Protein AF-A0A934KZ33-F1 (afdb_monomer)

Nearest PDB structures (foldseek):
  5mtj-assembly1_B  TM=3.838E-01  e=7.640E-01  Homo sapiens
  8inf-assembly1_W  TM=1.783E-01  e=6.802E+00  Homo sapiens

Mean predicted aligned error: 4.23 Å

Foldseek 3Di:
DFDLQQKKKKFKAQDQADAPPDGPFDACVVLFQGPATDRHYGPDIDMWGDHPNDTDDDDDDDPDPVLAQRKMKIKMWGQAVPRTVSRTHIDDIDIDTDHDD

Radius of gyration: 14.67 Å; Cα contacts (8 Å, |Δi|>4): 227; chains: 1; bounding box: 30×32×43 Å

pLDDT: mean 92.02, std 8.74, range [50.03, 97.75]

Sequence (101 aa):
MPLPRDAAILVAGLSDRVYHSLTLPVDLALLGAPGCTLECSIESAHAFGGSGGLGFTHVDIPLQPELRGLEVFVQVLAVDPAANPGGLTSSNALRLRIGSR

Solvent-accessible surface area (backbone atoms only — not comparable to full-atom values): 5717 Å² total; per-residue (Å²): 130,68,51,72,68,23,29,31,32,43,33,30,14,77,30,61,50,49,44,92,93,42,63,40,64,36,73,32,43,90,64,37,17,66,95,25,49,45,45,46,21,78,78,43,75,47,77,42,58,22,58,92,84,46,67,72,84,83,83,88,76,76,97,47,80,84,48,57,60,41,57,38,27,36,33,43,40,35,32,28,70,85,79,30,89,42,23,41,44,47,50,74,62,45,85,44,62,37,73,76,132

Structure (mmCIF, N/CA/C/O backbone):
data_AF-A0A934KZ33-F1
#
_entry.id   AF-A0A934KZ33-F1
#
loop_
_atom_site.group_PDB
_atom_site.id
_atom_site.type_symbol
_atom_site.label_atom_id
_atom_site.label_alt_id
_atom_site.label_comp_id
_atom_site.label_asym_id
_atom_site.label_entity_id
_atom_site.label_seq_id
_atom_site.pdbx_PDB_ins_code
_atom_site.Cartn_x
_atom_site.Cartn_y
_atom_site.Cartn_z
_atom_site.occupancy
_atom_site.B_iso_or_equiv
_atom_site.auth_seq_id
_atom_site.auth_comp_id
_atom_site.auth_asym_id
_atom_site.auth_atom_id
_atom_site.pdbx_PDB_model_num
ATOM 1 N N . MET A 1 1 ? 10.183 19.500 -10.280 1.00 50.03 1 MET A N 1
ATOM 2 C CA . MET A 1 1 ? 8.937 18.753 -10.548 1.00 50.03 1 MET A CA 1
ATOM 3 C C . MET A 1 1 ? 9.216 17.302 -10.187 1.00 50.03 1 MET A C 1
ATOM 5 O O . MET A 1 1 ? 10.224 16.808 -10.683 1.00 50.03 1 MET A O 1
ATOM 9 N N . PRO A 1 2 ? 8.442 16.668 -9.290 1.00 55.62 2 PRO A N 1
ATOM 10 C CA . PRO A 1 2 ? 8.612 15.244 -8.994 1.00 55.62 2 PRO A CA 1
ATOM 11 C C . PRO A 1 2 ? 8.417 14.446 -10.287 1.00 55.62 2 PRO A C 1
ATOM 13 O O . PRO A 1 2 ? 7.521 14.757 -11.077 1.00 55.62 2 PRO A O 1
ATOM 16 N N . LEU A 1 3 ? 9.304 13.491 -10.561 1.00 62.22 3 LEU A N 1
ATOM 17 C CA . LEU A 1 3 ? 9.172 12.640 -11.742 1.00 62.22 3 LEU A CA 1
ATOM 18 C C . LEU A 1 3 ? 8.089 11.586 -11.473 1.00 62.22 3 LEU A C 1
ATOM 20 O O . LEU A 1 3 ? 7.816 11.297 -10.311 1.00 62.22 3 LEU A O 1
ATOM 24 N N . PRO A 1 4 ? 7.494 10.960 -12.505 1.00 66.00 4 PRO A N 1
ATOM 25 C CA . PRO A 1 4 ? 6.499 9.905 -12.301 1.00 66.00 4 PRO A CA 1
ATOM 26 C C . PRO A 1 4 ? 6.979 8.788 -11.363 1.00 66.00 4 PRO A C 1
ATOM 28 O O . PRO A 1 4 ? 6.189 8.280 -10.583 1.00 66.00 4 PRO A O 1
ATOM 31 N N . ARG A 1 5 ? 8.284 8.477 -11.372 1.00 70.69 5 ARG A N 1
ATOM 32 C CA . ARG A 1 5 ? 8.923 7.498 -10.471 1.00 70.69 5 ARG A CA 1
ATOM 33 C C . ARG A 1 5 ? 8.985 7.904 -8.995 1.00 70.69 5 ARG A C 1
ATOM 35 O O . ARG A 1 5 ? 9.336 7.096 -8.149 1.00 70.69 5 ARG A O 1
ATOM 42 N N . ASP A 1 6 ? 8.735 9.174 -8.700 1.00 87.62 6 ASP A N 1
ATOM 43 C CA . ASP A 1 6 ? 8.699 9.698 -7.339 1.00 87.62 6 ASP A CA 1
ATOM 44 C C . ASP A 1 6 ? 7.247 9.818 -6.835 1.00 87.62 6 ASP A C 1
ATOM 46 O O . ASP A 1 6 ? 7.010 10.435 -5.803 1.00 87.62 6 ASP A O 1
ATOM 50 N N . ALA A 1 7 ? 6.260 9.277 -7.557 1.00 93.31 7 ALA A N 1
ATOM 51 C CA . ALA A 1 7 ? 4.876 9.220 -7.104 1.00 93.31 7 ALA A CA 1
ATOM 52 C C . ALA A 1 7 ? 4.575 7.874 -6.440 1.00 93.31 7 ALA A C 1
ATOM 54 O O . ALA A 1 7 ? 5.045 6.823 -6.874 1.00 93.31 7 ALA A O 1
ATOM 55 N N . ALA A 1 8 ? 3.753 7.901 -5.400 1.00 95.62 8 ALA A N 1
ATOM 56 C CA . ALA A 1 8 ? 3.289 6.707 -4.719 1.00 95.62 8 ALA A CA 1
ATOM 57 C C . ALA A 1 8 ? 1.874 6.910 -4.176 1.00 95.62 8 ALA A C 1
ATOM 59 O O . ALA A 1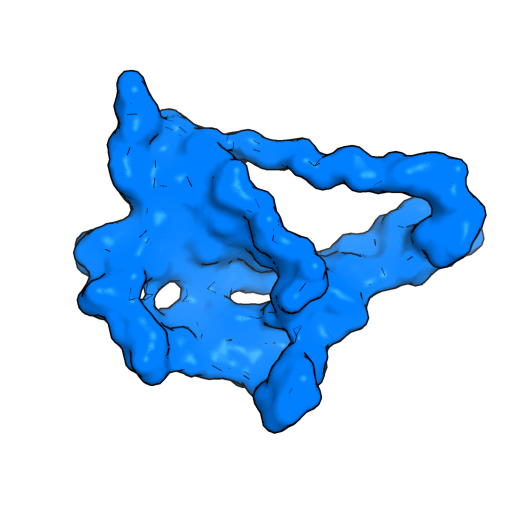 8 ? 1.390 8.033 -4.042 1.00 95.62 8 ALA A O 1
ATOM 60 N N . ILE A 1 9 ? 1.204 5.809 -3.867 1.00 95.69 9 ILE A N 1
ATOM 61 C CA . ILE A 1 9 ? -0.125 5.782 -3.272 1.00 95.69 9 ILE A CA 1
ATOM 62 C C . ILE A 1 9 ? -0.006 5.052 -1.943 1.00 95.69 9 ILE A C 1
ATOM 64 O O . ILE A 1 9 ? 0.369 3.883 -1.908 1.00 95.69 9 ILE A O 1
ATOM 68 N N . LEU A 1 10 ? -0.328 5.735 -0.850 1.00 97.12 10 LEU A N 1
ATOM 69 C CA . LEU A 1 10 ? -0.564 5.088 0.431 1.00 97.12 10 LEU A CA 1
ATOM 70 C C . LEU A 1 10 ? -1.988 4.540 0.406 1.00 97.12 10 LEU A C 1
ATOM 72 O O . LEU A 1 10 ? -2.938 5.317 0.320 1.00 97.12 10 LEU A O 1
ATOM 76 N N . VAL A 1 11 ? -2.139 3.226 0.481 1.00 97.25 11 VAL A N 1
ATOM 77 C CA . VAL A 1 11 ? -3.431 2.585 0.714 1.00 97.25 11 VAL A CA 1
ATOM 78 C C . VAL A 1 11 ? -3.559 2.242 2.189 1.00 97.25 11 VAL A C 1
ATOM 80 O O . VAL A 1 11 ? -2.586 1.852 2.837 1.00 97.25 11 VAL A O 1
ATOM 83 N N . ALA A 1 12 ? -4.756 2.429 2.724 1.00 96.50 12 ALA A N 1
ATOM 84 C CA . ALA A 1 12 ? -5.091 2.119 4.098 1.00 96.50 12 ALA A CA 1
ATOM 85 C C . ALA A 1 12 ? -6.393 1.328 4.144 1.00 96.50 12 ALA A C 1
ATOM 87 O O . ALA A 1 12 ? -7.355 1.656 3.438 1.00 96.50 12 ALA A O 1
ATOM 88 N N . GLY A 1 13 ? -6.430 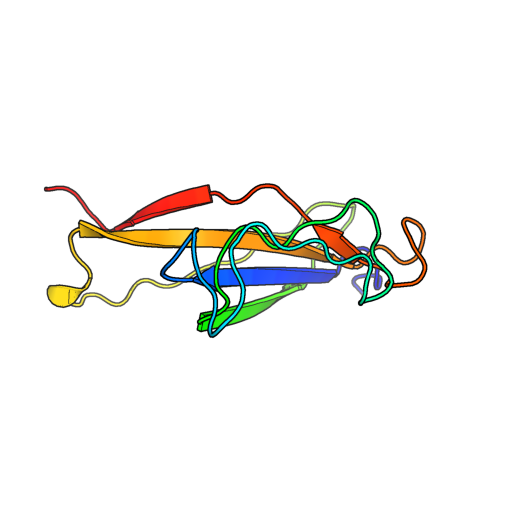0.338 5.026 1.00 96.50 13 GLY A N 1
ATOM 89 C CA . GLY A 1 13 ? -7.598 -0.491 5.205 1.00 96.50 13 GLY A CA 1
ATOM 90 C C . GLY A 1 13 ? -7.783 -1.090 6.580 1.00 96.50 13 GLY A C 1
ATOM 91 O O . GLY A 1 13 ? -6.951 -0.934 7.472 1.00 96.50 13 GLY A O 1
ATOM 92 N N . LEU A 1 14 ? -8.921 -1.754 6.757 1.00 96.12 14 LEU A N 1
ATOM 93 C CA . LEU A 1 14 ? -9.357 -2.320 8.034 1.00 96.12 14 LEU A CA 1
ATOM 94 C C . LEU A 1 14 ? -9.161 -3.843 8.104 1.00 96.12 14 LEU A C 1
ATOM 96 O O . LEU A 1 14 ? -9.466 -4.455 9.127 1.00 96.12 14 LEU A O 1
ATOM 100 N N . SER A 1 15 ? -8.656 -4.466 7.035 1.00 96.75 15 SER A N 1
ATOM 101 C CA . SER A 1 15 ? -8.509 -5.917 6.909 1.00 96.75 15 SER A CA 1
ATOM 102 C C . SER A 1 15 ? -7.225 -6.297 6.168 1.0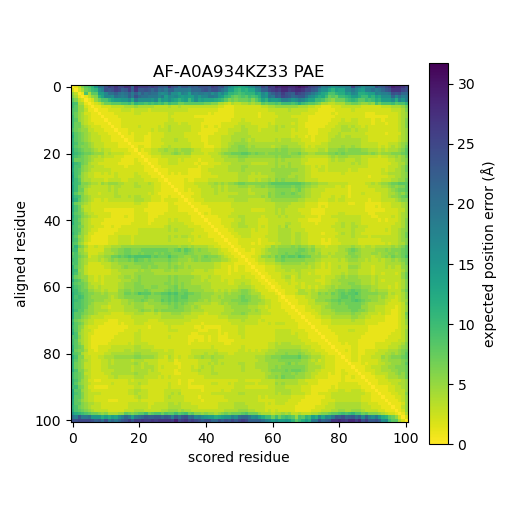0 96.75 15 SER A C 1
ATOM 104 O O . SER A 1 15 ? -6.918 -5.747 5.115 1.00 96.75 15 SER A O 1
ATOM 106 N N . ASP A 1 16 ? -6.506 -7.294 6.681 1.00 96.88 16 ASP A N 1
ATOM 107 C CA . ASP A 1 16 ? -5.370 -7.968 6.030 1.00 96.88 16 ASP A CA 1
ATOM 108 C C . ASP A 1 16 ? -5.750 -9.337 5.439 1.00 96.88 16 ASP A C 1
ATOM 110 O O . ASP A 1 16 ? -4.888 -10.119 5.046 1.00 96.88 16 ASP A O 1
ATOM 114 N N . ARG A 1 17 ? -7.048 -9.671 5.407 1.00 96.94 17 ARG A N 1
ATOM 115 C CA . ARG A 1 17 ? -7.528 -11.016 5.028 1.00 96.94 17 ARG A CA 1
ATOM 116 C C . ARG A 1 17 ? -8.539 -11.025 3.903 1.00 96.94 17 ARG A C 1
ATOM 118 O O . ARG A 1 17 ? -8.593 -11.980 3.134 1.00 96.94 17 ARG A O 1
ATOM 125 N N . VAL A 1 18 ? -9.384 -10.006 3.844 1.00 96.94 18 VAL A N 1
ATOM 126 C CA . VAL A 1 18 ? -10.500 -9.936 2.900 1.00 96.94 18 VAL A CA 1
ATOM 127 C C . VAL A 1 18 ? -10.670 -8.509 2.412 1.00 96.94 18 VAL A C 1
ATOM 129 O O . VAL A 1 18 ? -10.747 -7.592 3.229 1.00 96.94 18 VAL A O 1
ATOM 132 N N . TYR A 1 19 ? -10.795 -8.353 1.096 1.00 96.25 19 TYR A N 1
ATOM 133 C CA . TYR A 1 19 ? -11.224 -7.122 0.444 1.00 96.25 19 TYR A CA 1
ATOM 134 C C . TYR A 1 19 ? -12.377 -7.432 -0.514 1.00 96.25 19 TYR A C 1
ATOM 136 O O . TYR A 1 19 ? -12.190 -8.076 -1.545 1.00 96.25 19 TYR A O 1
ATOM 144 N N . HIS A 1 20 ? -13.595 -7.017 -0.154 1.00 93.44 20 HIS A N 1
ATOM 145 C CA . HIS A 1 20 ? -14.830 -7.453 -0.817 1.00 93.44 20 HIS A CA 1
ATOM 146 C C . HIS A 1 20 ? -14.924 -8.989 -0.925 1.00 93.44 20 HIS A C 1
ATOM 148 O O . HIS A 1 20 ? -15.058 -9.664 0.092 1.00 93.44 20 HIS A O 1
ATOM 154 N N . SER A 1 21 ? -14.877 -9.546 -2.137 1.00 94.31 21 SER A N 1
ATOM 155 C CA . SER A 1 21 ? -14.905 -10.990 -2.407 1.00 94.31 21 SER A CA 1
ATOM 156 C C . SER A 1 21 ? -13.514 -11.606 -2.593 1.00 94.31 21 SER A C 1
ATOM 158 O O . SER A 1 21 ? -13.413 -12.801 -2.870 1.00 94.31 21 SER A O 1
ATOM 160 N N . LEU A 1 22 ? -12.447 -10.813 -2.465 1.00 94.81 22 LEU A N 1
ATOM 161 C CA . LEU A 1 22 ? -11.065 -11.255 -2.632 1.00 94.81 22 LEU A CA 1
ATOM 162 C C . LEU A 1 22 ? -10.459 -11.640 -1.281 1.00 94.81 22 LEU A C 1
ATOM 164 O O . LEU A 1 22 ? -10.592 -10.910 -0.298 1.00 94.81 22 LEU A O 1
ATOM 168 N N . THR A 1 23 ? -9.755 -12.770 -1.247 1.00 97.06 23 THR A N 1
ATOM 169 C CA . THR A 1 23 ? -8.876 -13.139 -0.131 1.00 97.06 23 THR A CA 1
ATOM 170 C C . THR A 1 23 ? -7.527 -12.450 -0.308 1.00 97.06 23 THR A C 1
ATOM 172 O O . THR A 1 23 ? -6.965 -12.469 -1.401 1.00 97.06 23 THR A O 1
ATOM 175 N N . LEU A 1 24 ? -7.024 -11.840 0.762 1.00 96.44 24 LEU A N 1
ATOM 176 C CA . LEU A 1 24 ? -5.719 -11.188 0.805 1.00 96.44 24 LEU A CA 1
ATOM 177 C C . LEU A 1 24 ? -4.653 -12.151 1.367 1.00 96.44 24 LEU A C 1
ATOM 179 O O . LEU A 1 24 ? -4.986 -12.984 2.218 1.00 96.44 24 LEU A O 1
ATOM 183 N N . PRO A 1 25 ? -3.384 -12.043 0.928 1.00 96.62 25 PRO A N 1
ATOM 184 C CA . PRO A 1 25 ? -2.891 -11.119 -0.096 1.00 96.62 25 PRO A CA 1
ATOM 185 C C . PRO A 1 25 ? -3.325 -11.527 -1.512 1.00 96.62 25 PRO A C 1
ATOM 187 O O . PRO A 1 25 ? -3.399 -12.715 -1.827 1.00 96.62 25 PRO A O 1
ATOM 190 N N . VAL A 1 26 ? -3.594 -10.540 -2.371 1.00 96.38 26 VAL A N 1
ATOM 191 C CA . VAL A 1 26 ? -3.952 -10.769 -3.782 1.00 96.38 26 VAL A CA 1
ATOM 192 C C . VAL A 1 26 ? -2.807 -10.351 -4.704 1.00 96.38 26 VAL A C 1
ATOM 194 O O . VAL A 1 26 ? -2.217 -9.287 -4.526 1.00 96.38 26 VAL A O 1
ATOM 197 N N . ASP A 1 27 ? -2.490 -11.195 -5.686 1.00 96.00 27 ASP A N 1
ATOM 198 C CA . ASP A 1 27 ? -1.470 -10.917 -6.703 1.00 96.00 27 ASP A CA 1
ATOM 199 C C . ASP A 1 27 ? -1.979 -9.867 -7.706 1.00 96.00 27 ASP A C 1
ATOM 201 O O . ASP A 1 27 ? -3.088 -9.970 -8.241 1.00 96.00 27 ASP A O 1
ATOM 205 N N . LEU A 1 28 ? -1.153 -8.855 -7.973 1.00 95.50 28 LEU A N 1
ATOM 206 C CA . LEU A 1 28 ? -1.438 -7.766 -8.904 1.00 95.50 28 LEU A CA 1
ATOM 207 C C . LEU A 1 28 ? -0.988 -8.071 -10.342 1.00 95.50 28 LEU A C 1
ATOM 209 O O . LEU A 1 28 ? -1.054 -7.195 -11.208 1.00 95.50 28 LEU A O 1
ATOM 213 N N . ALA A 1 29 ? -0.604 -9.313 -10.647 1.00 95.31 29 ALA A N 1
ATOM 214 C CA . ALA A 1 29 ? -0.278 -9.775 -11.994 1.00 95.31 29 ALA A CA 1
ATOM 215 C C . ALA A 1 29 ? -1.380 -9.458 -13.016 1.00 95.31 29 ALA A C 1
ATOM 217 O O . ALA A 1 29 ? -1.078 -9.055 -14.139 1.00 95.31 29 ALA A O 1
ATOM 218 N N . LEU A 1 30 ? -2.656 -9.568 -12.625 1.00 91.44 30 LEU A N 1
ATOM 219 C CA . LEU A 1 30 ? -3.794 -9.222 -13.489 1.00 91.44 30 LEU A CA 1
ATOM 220 C C . LEU A 1 30 ? -3.863 -7.725 -13.833 1.00 91.44 30 LEU A C 1
ATOM 222 O O . LEU A 1 30 ? -4.470 -7.361 -14.836 1.00 91.44 30 LEU A O 1
ATOM 226 N N . LEU A 1 31 ? -3.223 -6.868 -13.035 1.00 92.00 31 LEU A N 1
ATOM 227 C CA . LEU A 1 31 ? -3.070 -5.434 -13.293 1.00 92.00 31 LEU A CA 1
ATOM 228 C C . LEU A 1 31 ? -1.744 -5.104 -13.998 1.00 92.00 31 LEU A C 1
ATOM 230 O O . LEU A 1 31 ? -1.358 -3.942 -14.086 1.00 92.00 31 LEU A O 1
ATOM 234 N N . GLY A 1 32 ? -1.027 -6.116 -14.495 1.00 94.25 32 GLY A N 1
ATOM 235 C CA . GLY A 1 32 ? 0.262 -5.944 -15.160 1.00 94.25 32 GLY A CA 1
ATOM 236 C C . GLY A 1 32 ? 1.447 -5.802 -14.205 1.00 94.25 32 GLY A C 1
ATOM 237 O O . GLY A 1 32 ? 2.549 -5.538 -14.682 1.00 94.25 32 GLY A O 1
ATOM 238 N N . ALA A 1 33 ? 1.255 -6.012 -12.898 1.00 95.94 33 ALA A N 1
ATOM 239 C CA . ALA A 1 33 ? 2.303 -5.928 -11.880 1.00 95.94 33 ALA A CA 1
ATOM 240 C C . ALA A 1 33 ? 2.624 -7.306 -11.258 1.00 95.94 33 ALA A C 1
ATOM 242 O O . ALA A 1 33 ? 2.378 -7.518 -10.070 1.00 95.94 33 ALA A O 1
ATOM 243 N N . PRO A 1 34 ? 3.135 -8.280 -12.041 1.00 95.31 34 PRO A N 1
ATOM 244 C CA . PRO A 1 34 ? 3.459 -9.607 -11.528 1.00 95.31 34 PRO A CA 1
ATOM 245 C C . PRO A 1 34 ? 4.524 -9.537 -10.430 1.00 95.31 34 PRO A C 1
ATOM 247 O O . PRO A 1 34 ? 5.492 -8.783 -10.533 1.00 95.31 34 PRO A O 1
ATOM 250 N N . GLY A 1 35 ? 4.341 -10.342 -9.381 1.00 93.81 35 GLY A N 1
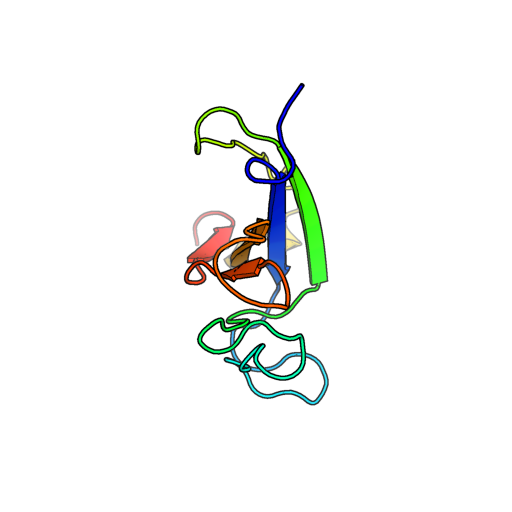ATOM 251 C CA . GLY A 1 35 ? 5.218 -10.352 -8.207 1.00 93.81 35 GLY A CA 1
ATOM 252 C C . GLY A 1 35 ? 4.948 -9.221 -7.209 1.00 93.81 35 GLY A C 1
ATOM 253 O O . GLY A 1 35 ? 5.588 -9.192 -6.161 1.00 93.81 35 GLY A O 1
ATOM 254 N N . CYS A 1 36 ? 4.003 -8.323 -7.504 1.00 97.12 36 CYS A N 1
ATOM 255 C CA . CYS A 1 36 ? 3.477 -7.354 -6.548 1.00 97.12 36 CYS A CA 1
ATOM 256 C C . CYS A 1 36 ? 2.181 -7.884 -5.932 1.00 97.12 36 CYS A C 1
ATOM 258 O O . CYS A 1 36 ? 1.386 -8.551 -6.597 1.00 97.12 36 CYS A O 1
ATOM 260 N N . THR A 1 37 ? 1.943 -7.555 -4.670 1.00 97.44 37 THR A N 1
ATOM 261 C CA . THR A 1 37 ? 0.777 -8.013 -3.912 1.00 97.44 37 THR A CA 1
ATOM 262 C C . THR A 1 37 ? 0.058 -6.836 -3.283 1.00 97.44 37 THR A C 1
ATOM 264 O O . THR A 1 37 ? 0.679 -5.878 -2.830 1.00 97.44 37 THR A O 1
ATOM 267 N N . LEU A 1 38 ? -1.267 -6.910 -3.217 1.00 97.25 38 LEU A N 1
ATOM 268 C CA . LEU A 1 38 ? -2.049 -6.090 -2.301 1.00 97.25 38 LEU A CA 1
ATOM 269 C C . LEU A 1 38 ? -2.268 -6.905 -1.025 1.00 97.25 38 LEU A C 1
ATOM 271 O O . LEU A 1 38 ? -2.869 -7.980 -1.060 1.00 97.25 38 LEU A O 1
ATOM 275 N N . GLU A 1 39 ? -1.737 -6.403 0.084 1.00 97.69 39 GLU A N 1
ATOM 276 C CA . GLU A 1 39 ? -1.696 -7.102 1.373 1.00 97.69 39 GLU A CA 1
ATOM 277 C C . GLU A 1 39 ? -2.772 -6.621 2.350 1.00 97.69 39 GLU A C 1
ATOM 279 O O . GLU A 1 39 ? -3.074 -7.313 3.320 1.00 97.69 39 GLU A O 1
ATOM 284 N N . CYS A 1 40 ? -3.387 -5.466 2.091 1.00 97.62 40 CYS A N 1
ATOM 285 C CA . CYS A 1 40 ? -4.496 -4.950 2.882 1.00 97.62 40 CYS A CA 1
ATOM 286 C C . CYS A 1 40 ? -5.682 -4.536 2.012 1.00 97.62 40 CYS A C 1
ATOM 288 O O . CYS A 1 40 ? -5.559 -4.300 0.810 1.00 97.62 40 CYS A O 1
ATOM 290 N N . SER A 1 41 ? -6.852 -4.438 2.630 1.00 97.75 41 SER A N 1
ATOM 291 C CA . SER A 1 41 ? -8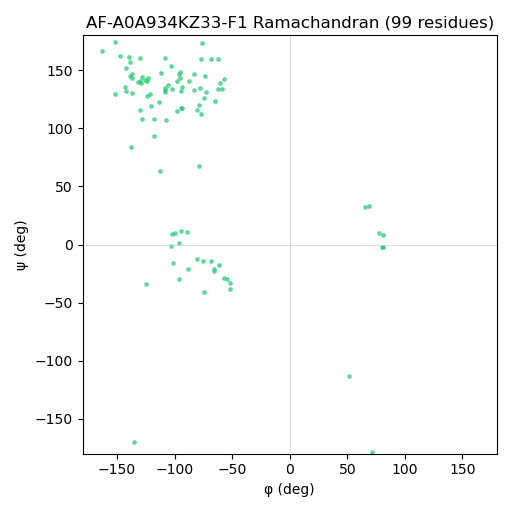.020 -3.832 2.010 1.00 97.75 41 SER A CA 1
ATOM 292 C C . SER A 1 41 ? -7.765 -2.353 1.698 1.00 97.75 41 SER A C 1
ATOM 294 O O . SER A 1 41 ? -6.842 -1.731 2.232 1.00 97.75 41 SER A O 1
ATOM 296 N N . ILE A 1 42 ? -8.558 -1.803 0.776 1.00 97.00 42 ILE A N 1
ATOM 297 C CA . ILE A 1 42 ? -8.449 -0.405 0.355 1.00 97.00 42 ILE A CA 1
ATOM 298 C C . ILE A 1 42 ? -9.756 0.303 0.696 1.00 97.00 42 ILE A C 1
ATOM 300 O O . ILE A 1 42 ? -10.714 0.299 -0.081 1.00 97.00 42 ILE A O 1
ATOM 304 N N . GLU A 1 43 ? -9.784 0.913 1.872 1.00 95.56 43 GLU A N 1
ATOM 305 C CA . GLU A 1 43 ? -10.856 1.791 2.3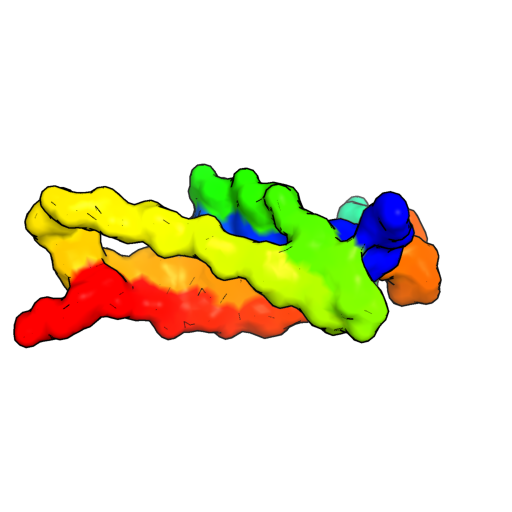37 1.00 95.56 43 GLU A CA 1
ATOM 306 C C . GLU A 1 43 ? -10.498 3.256 2.075 1.00 95.56 43 GLU A C 1
ATOM 308 O O . GLU A 1 43 ? -11.378 4.083 1.839 1.00 95.56 43 GLU A O 1
ATOM 313 N N . SER A 1 44 ? -9.202 3.575 2.079 1.00 94.44 44 SER A N 1
ATOM 314 C CA . SER A 1 44 ? -8.670 4.887 1.726 1.00 94.44 44 SER A CA 1
ATOM 315 C C . SER A 1 44 ? -7.403 4.746 0.888 1.00 94.44 44 SER A C 1
ATOM 317 O O . SER A 1 44 ? -6.604 3.832 1.090 1.00 94.44 44 SER A O 1
ATOM 319 N N . ALA A 1 45 ? -7.216 5.666 -0.053 1.00 95.56 45 ALA A N 1
ATOM 320 C CA . ALA A 1 45 ? -6.023 5.761 -0.878 1.00 95.56 45 ALA A CA 1
ATOM 321 C C . ALA A 1 45 ? -5.609 7.229 -1.002 1.00 95.56 45 ALA A C 1
ATOM 323 O O . ALA A 1 45 ? -6.429 8.091 -1.324 1.00 95.56 45 ALA A O 1
ATOM 324 N N . HIS A 1 46 ? -4.334 7.514 -0.761 1.00 94.94 46 HIS A N 1
ATOM 325 C CA . HIS A 1 46 ? -3.782 8.859 -0.811 1.00 94.94 46 HIS A CA 1
ATOM 326 C C . HIS A 1 46 ? -2.519 8.883 -1.667 1.00 94.94 46 HIS A C 1
ATOM 328 O O . HIS A 1 46 ? -1.513 8.261 -1.329 1.00 94.94 46 HIS A O 1
ATOM 334 N N . ALA A 1 47 ? -2.572 9.606 -2.784 1.00 94.81 47 ALA A N 1
ATOM 335 C CA . ALA A 1 47 ? -1.412 9.807 -3.639 1.00 94.81 47 ALA A CA 1
ATOM 336 C C . ALA A 1 47 ? -0.487 10.874 -3.042 1.00 94.81 47 ALA A C 1
ATOM 338 O O . ALA A 1 47 ? -0.939 11.945 -2.643 1.00 94.81 47 ALA A O 1
ATOM 339 N N . PHE A 1 48 ? 0.812 10.600 -3.027 1.00 95.00 48 PHE A N 1
ATOM 340 C CA . PHE A 1 48 ? 1.839 11.527 -2.575 1.00 95.00 48 PHE A CA 1
ATOM 341 C C . PHE A 1 48 ? 3.055 11.482 -3.500 1.00 95.00 48 PHE A C 1
ATOM 343 O O . PHE A 1 48 ? 3.275 10.523 -4.241 1.00 95.00 48 PHE A O 1
ATOM 350 N N . GLY A 1 49 ? 3.823 12.567 -3.482 1.00 94.06 49 GLY A N 1
ATOM 351 C CA . GLY A 1 49 ? 5.058 12.699 -4.242 1.00 94.06 49 GLY A CA 1
ATOM 352 C C . GLY A 1 49 ? 6.284 12.662 -3.337 1.00 94.06 49 GLY A C 1
ATOM 353 O O . GLY A 1 49 ? 6.217 12.941 -2.140 1.00 94.06 49 GLY A O 1
ATOM 354 N N . GLY A 1 50 ? 7.418 12.367 -3.946 1.00 90.38 50 GLY A N 1
ATOM 355 C CA . GLY A 1 50 ? 8.734 12.392 -3.345 1.00 90.38 50 GLY A CA 1
ATOM 356 C C . GLY A 1 50 ? 9.755 13.062 -4.255 1.00 90.38 50 GLY A C 1
ATOM 357 O O . GLY A 1 50 ? 9.428 13.683 -5.269 1.00 90.38 50 GLY A O 1
ATOM 358 N N . SER A 1 51 ? 11.019 12.940 -3.878 1.00 89.19 51 SER A N 1
ATOM 359 C CA . SER A 1 51 ? 12.151 13.355 -4.694 1.00 89.19 51 SER A CA 1
ATOM 360 C C . SER A 1 51 ? 13.357 12.494 -4.357 1.00 89.19 51 SER A C 1
ATOM 362 O O . SER A 1 51 ? 13.730 12.372 -3.192 1.00 89.19 51 SER A O 1
ATOM 364 N N . GLY A 1 52 ? 14.000 11.934 -5.381 1.00 87.06 52 GLY A N 1
ATOM 365 C CA . GLY A 1 52 ? 15.218 11.143 -5.201 1.00 87.06 52 GLY A CA 1
ATOM 366 C C . GLY A 1 52 ? 14.963 9.814 -4.490 1.00 87.06 52 GLY A C 1
ATOM 367 O O . GLY A 1 52 ? 15.811 9.372 -3.720 1.00 87.06 52 GLY A O 1
ATOM 368 N N . GLY A 1 53 ? 13.793 9.202 -4.718 1.00 85.19 53 GLY A N 1
ATOM 369 C CA . GLY A 1 53 ? 13.415 7.930 -4.092 1.00 85.19 53 GLY A CA 1
ATOM 370 C C . GLY A 1 53 ? 12.961 8.036 -2.632 1.00 85.19 53 GLY A C 1
ATOM 371 O O . GLY A 1 53 ? 12.794 7.015 -1.973 1.00 85.19 53 GLY A O 1
ATOM 372 N N . LEU A 1 54 ? 12.755 9.252 -2.117 1.00 89.81 54 LEU A N 1
ATOM 373 C CA . LEU A 1 54 ? 12.221 9.497 -0.778 1.00 89.81 54 LEU A CA 1
ATOM 374 C C . LEU A 1 54 ? 10.937 10.317 -0.870 1.00 89.81 54 LEU A C 1
ATOM 376 O O . LEU A 1 54 ? 10.915 11.372 -1.504 1.00 89.81 54 LEU A O 1
ATOM 380 N N . GLY A 1 55 ? 9.880 9.848 -0.213 1.00 90.69 55 GLY A N 1
ATOM 381 C CA . GLY A 1 55 ? 8.592 10.528 -0.124 1.00 90.69 55 GLY A CA 1
ATOM 382 C C . GLY A 1 55 ? 8.040 10.445 1.292 1.00 90.69 55 GLY A C 1
ATOM 383 O O . GLY A 1 55 ? 8.263 9.462 1.997 1.00 90.69 55 GLY A O 1
ATOM 384 N N . PHE A 1 56 ? 7.323 11.487 1.699 1.00 92.38 56 PHE A N 1
ATOM 385 C CA . PHE A 1 56 ? 6.659 11.557 2.995 1.00 92.38 56 PHE A CA 1
ATOM 386 C C . PHE A 1 56 ? 5.187 11.875 2.776 1.00 92.38 56 PHE A C 1
ATOM 388 O O . PHE A 1 56 ? 4.829 12.671 1.909 1.00 92.38 56 PHE A O 1
ATOM 395 N N . THR A 1 57 ? 4.339 11.257 3.582 1.00 93.38 57 THR A N 1
ATOM 396 C CA . THR A 1 57 ? 2.916 11.567 3.650 1.00 93.38 57 THR A CA 1
ATOM 397 C C . THR A 1 57 ? 2.475 11.534 5.106 1.00 93.38 57 THR A C 1
ATOM 399 O O . THR A 1 57 ? 3.172 10.991 5.967 1.00 93.38 57 THR A O 1
ATOM 402 N N . HIS A 1 58 ? 1.334 12.148 5.383 1.00 91.88 58 HIS A N 1
ATOM 403 C CA . HIS A 1 58 ? 0.762 12.244 6.714 1.00 91.88 58 HIS A CA 1
ATOM 404 C C . HIS A 1 58 ? -0.646 11.663 6.684 1.00 91.88 58 HIS A C 1
ATOM 406 O O . HIS A 1 58 ? -1.391 11.864 5.727 1.00 91.88 58 HIS A O 1
ATOM 412 N N . VAL A 1 59 ? -0.997 10.942 7.745 1.00 88.75 59 VAL A N 1
ATOM 413 C CA . VAL A 1 59 ? -2.358 10.467 7.979 1.00 88.75 59 VAL A CA 1
ATOM 414 C C . VAL A 1 59 ? -2.832 11.110 9.267 1.00 88.75 59 VAL A C 1
ATOM 416 O O . VAL A 1 59 ? -2.356 10.768 10.351 1.00 88.75 59 VAL A O 1
ATOM 419 N N . ASP A 1 60 ? -3.750 12.058 9.137 1.00 90.62 60 ASP A N 1
ATOM 420 C CA . ASP A 1 60 ? -4.358 12.711 10.287 1.00 90.62 60 ASP A CA 1
ATOM 421 C C . ASP A 1 60 ? -5.354 11.755 10.947 1.00 90.62 60 ASP A C 1
ATOM 423 O O . ASP A 1 60 ? -6.256 11.225 10.296 1.00 90.62 60 ASP A O 1
ATOM 427 N N . ILE A 1 61 ? -5.193 11.534 12.252 1.00 89.31 61 ILE A N 1
ATOM 428 C CA . ILE A 1 61 ? -6.100 10.701 13.044 1.00 89.31 61 ILE A CA 1
ATOM 429 C C . ILE A 1 61 ? -7.092 11.617 13.770 1.00 89.31 61 ILE A C 1
ATOM 431 O O . ILE A 1 61 ? -6.672 12.384 14.643 1.00 89.31 61 ILE A O 1
ATOM 435 N N . PRO A 1 62 ? -8.400 11.556 13.451 1.00 89.75 62 PRO A N 1
ATOM 436 C CA . PRO A 1 62 ? -9.413 12.317 14.171 1.00 89.75 62 PRO A CA 1
ATOM 437 C C . PRO A 1 62 ? -9.398 11.998 15.668 1.00 89.75 62 PRO A C 1
ATOM 439 O O . PRO A 1 62 ? -9.242 10.845 16.068 1.00 89.75 62 PRO A O 1
ATOM 442 N N . LEU A 1 63 ? -9.620 13.006 16.514 1.00 88.44 63 LEU A N 1
ATOM 443 C CA . LEU A 1 63 ? -9.738 12.808 17.961 1.00 88.44 63 LEU A CA 1
ATOM 444 C C . LEU A 1 63 ? -11.134 12.270 18.319 1.00 88.44 63 LEU A C 1
ATOM 446 O O . LEU A 1 63 ? -11.954 12.960 18.920 1.00 88.44 63 LEU A O 1
ATOM 450 N N . GLN A 1 64 ? -11.406 11.039 17.893 1.00 92.62 64 GLN A N 1
ATOM 451 C CA . GLN A 1 64 ? -12.665 10.325 18.087 1.00 92.62 64 GLN A CA 1
ATOM 452 C C . GLN A 1 64 ? -12.431 9.119 19.010 1.00 92.62 64 GLN A C 1
ATOM 454 O O . GLN A 1 64 ? -11.575 8.283 18.697 1.00 92.62 64 GLN A O 1
ATOM 459 N N . PRO A 1 65 ? -13.142 9.003 20.150 1.00 90.06 65 PRO A N 1
ATOM 460 C CA . PRO A 1 65 ? -12.983 7.880 21.077 1.00 90.06 65 PRO A CA 1
ATOM 461 C C . PRO A 1 65 ? -13.156 6.505 20.421 1.00 90.06 65 PRO A C 1
ATOM 463 O O . PRO A 1 65 ? -12.520 5.540 20.840 1.00 90.06 65 PRO A O 1
ATOM 466 N N . GLU A 1 66 ? -13.977 6.428 19.374 1.00 90.19 66 GLU A N 1
ATOM 467 C CA . GLU A 1 66 ? -14.296 5.215 18.621 1.00 90.19 66 GLU A CA 1
ATOM 468 C C . GLU A 1 66 ? -13.082 4.643 17.876 1.00 90.19 66 GLU A C 1
ATOM 470 O O . GLU A 1 66 ? -13.040 3.448 17.595 1.00 90.19 66 GLU A O 1
ATOM 475 N N . LEU A 1 67 ? -12.070 5.469 17.586 1.00 91.38 67 LEU A N 1
ATOM 476 C CA . LEU A 1 67 ? -10.843 5.027 16.920 1.00 91.38 67 LEU A CA 1
ATOM 477 C C . LEU A 1 67 ? -9.854 4.366 17.885 1.00 91.38 67 LEU A C 1
ATOM 479 O O . LEU A 1 67 ? -8.892 3.736 17.448 1.00 91.38 67 LEU A O 1
ATOM 483 N N . ARG A 1 68 ? -10.054 4.480 19.203 1.00 93.12 68 ARG A N 1
ATOM 484 C CA . ARG A 1 68 ? -9.137 3.901 20.188 1.00 93.12 68 ARG A CA 1
ATOM 485 C C . ARG A 1 68 ? -9.132 2.375 20.094 1.00 93.12 68 ARG A C 1
ATOM 487 O O . ARG A 1 68 ? -10.145 1.714 20.290 1.00 93.12 68 ARG A O 1
ATOM 494 N N . GLY A 1 69 ? -7.950 1.809 19.881 1.00 92.62 69 GLY A N 1
ATOM 495 C CA . GLY A 1 69 ? -7.738 0.372 19.746 1.00 92.62 69 GLY A CA 1
ATOM 496 C C . GLY A 1 69 ? -8.057 -0.180 18.358 1.00 92.62 69 GLY A C 1
ATOM 497 O O . GLY A 1 69 ? -7.827 -1.370 18.152 1.00 92.62 69 GLY A O 1
ATOM 498 N N . LEU A 1 70 ? -8.530 0.654 17.421 1.00 94.00 70 LEU A N 1
ATOM 499 C CA . LEU A 1 70 ? -8.754 0.250 16.037 1.00 94.00 70 LEU A CA 1
ATOM 500 C C . LEU A 1 70 ? -7.428 -0.170 15.403 1.00 94.00 70 LEU A C 1
ATOM 502 O O . LEU A 1 70 ? -6.410 0.519 15.542 1.00 94.00 70 LEU A O 1
ATOM 506 N N . GLU A 1 71 ? -7.457 -1.303 14.711 1.00 95.56 71 GLU A N 1
ATOM 507 C CA . GLU A 1 71 ? -6.342 -1.771 13.903 1.00 95.56 71 GLU A CA 1
ATOM 508 C C . GLU A 1 71 ? -6.531 -1.324 12.457 1.00 95.56 71 GLU A C 1
ATOM 510 O O . GLU A 1 71 ? -7.614 -1.462 11.891 1.00 95.56 71 GLU A O 1
ATOM 515 N N . VAL A 1 72 ? -5.471 -0.769 11.882 1.00 95.94 72 VAL A N 1
ATOM 516 C CA . VAL A 1 72 ? -5.440 -0.269 10.508 1.00 95.94 72 VAL A CA 1
ATOM 517 C C . VAL A 1 72 ? -4.224 -0.865 9.825 1.00 95.94 72 VAL A C 1
ATOM 519 O O . VAL A 1 72 ? -3.144 -0.940 10.410 1.00 95.94 72 VAL A O 1
ATOM 522 N N . PHE A 1 73 ? -4.394 -1.276 8.582 1.00 97.62 73 PHE A N 1
ATOM 523 C CA . PHE A 1 73 ? -3.340 -1.818 7.747 1.00 97.62 73 PHE A CA 1
ATOM 524 C C . PHE A 1 73 ? -2.995 -0.796 6.679 1.00 97.62 73 PHE A C 1
ATOM 526 O O . PHE A 1 73 ? -3.897 -0.244 6.058 1.00 97.62 73 PHE A O 1
ATOM 533 N N . VAL A 1 74 ? -1.712 -0.508 6.487 1.00 97.44 74 VAL A N 1
ATOM 534 C CA . VAL A 1 74 ? -1.273 0.458 5.477 1.00 97.44 74 VAL A CA 1
ATOM 535 C C . VAL A 1 74 ? -0.179 -0.125 4.607 1.00 97.44 74 VAL A C 1
ATOM 537 O O . VAL A 1 74 ? 0.715 -0.808 5.099 1.00 97.44 74 VAL A O 1
ATOM 540 N N . GLN A 1 75 ? -0.234 0.168 3.318 1.00 97.69 75 GLN A N 1
ATOM 541 C CA . GLN A 1 75 ? 0.718 -0.307 2.324 1.00 97.69 75 GLN A CA 1
ATOM 542 C C . GLN A 1 75 ? 0.980 0.812 1.317 1.00 97.69 75 GLN A C 1
ATOM 544 O O . GLN A 1 75 ? 0.128 1.669 1.089 1.00 97.69 75 GLN A O 1
ATOM 549 N N . VAL A 1 76 ? 2.165 0.830 0.715 1.00 97.12 76 VAL A N 1
ATOM 550 C CA . VAL A 1 76 ? 2.512 1.787 -0.334 1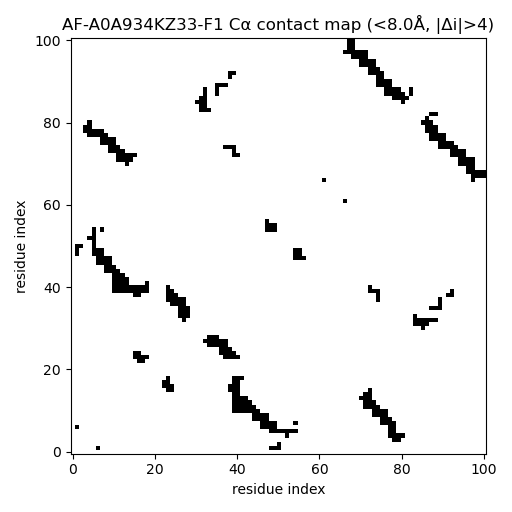.00 97.12 76 VAL A CA 1
ATOM 551 C C . VAL A 1 76 ? 2.580 1.071 -1.677 1.00 97.12 76 VAL A C 1
ATOM 553 O O . VAL A 1 76 ? 3.225 0.031 -1.807 1.00 97.12 76 VAL A O 1
ATOM 556 N N . LEU A 1 77 ? 1.942 1.662 -2.684 1.00 96.12 77 LEU A N 1
ATOM 557 C CA . LEU A 1 77 ? 2.090 1.311 -4.092 1.00 96.12 77 LEU A CA 1
ATOM 558 C C . LEU A 1 77 ? 2.887 2.426 -4.775 1.00 96.12 77 LEU A C 1
ATOM 560 O O . LEU A 1 77 ? 2.379 3.533 -4.953 1.00 96.12 77 LEU A O 1
ATOM 564 N N . ALA A 1 78 ? 4.147 2.171 -5.111 1.00 95.19 78 ALA A N 1
ATOM 565 C CA . ALA A 1 78 ? 5.011 3.134 -5.783 1.00 95.19 78 ALA A CA 1
ATOM 566 C C . ALA A 1 78 ? 4.846 3.038 -7.303 1.00 95.19 78 ALA A C 1
ATOM 568 O O . ALA A 1 78 ? 4.732 1.944 -7.853 1.00 95.19 78 ALA A O 1
ATOM 569 N N . VAL A 1 79 ? 4.850 4.182 -7.988 1.00 94.00 79 VAL A N 1
ATOM 570 C CA . VAL A 1 79 ? 4.842 4.236 -9.451 1.00 94.00 79 VAL A CA 1
ATOM 571 C C . VAL A 1 79 ? 6.245 3.916 -9.951 1.00 94.00 79 VAL A C 1
ATOM 573 O O . VAL A 1 79 ? 7.178 4.691 -9.765 1.00 94.00 79 VAL A O 1
ATOM 576 N N . ASP A 1 80 ? 6.392 2.772 -10.609 1.00 92.62 80 ASP A N 1
ATOM 577 C CA . ASP A 1 80 ? 7.660 2.278 -11.142 1.00 92.62 80 ASP A CA 1
ATOM 578 C C . ASP A 1 80 ? 7.469 1.679 -12.548 1.00 92.62 80 ASP A C 1
ATOM 580 O O . ASP A 1 80 ? 7.313 0.464 -12.704 1.00 92.62 80 ASP A O 1
ATOM 584 N N . PRO A 1 81 ? 7.484 2.520 -13.602 1.00 91.75 81 PRO A N 1
ATOM 585 C CA . PRO A 1 81 ? 7.318 2.077 -14.988 1.00 91.7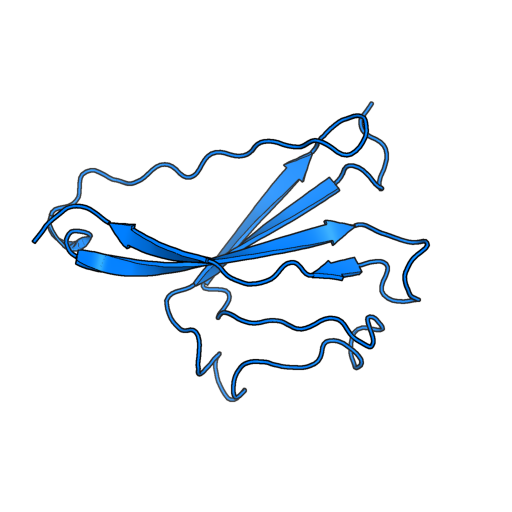5 81 PRO A CA 1
ATOM 586 C C . PRO A 1 81 ? 8.400 1.108 -15.480 1.00 91.75 81 PRO A C 1
ATOM 588 O O . PRO A 1 81 ? 8.218 0.476 -16.517 1.00 91.75 81 PRO A O 1
ATOM 591 N N . ALA A 1 82 ? 9.542 1.024 -14.790 1.00 91.44 82 ALA A N 1
ATOM 592 C CA . ALA A 1 82 ? 10.646 0.160 -15.187 1.00 91.44 82 ALA A CA 1
ATOM 593 C C . ALA A 1 82 ? 10.525 -1.256 -14.601 1.00 91.44 82 ALA A C 1
ATOM 595 O O . ALA A 1 82 ? 11.121 -2.182 -15.149 1.00 91.44 82 ALA A O 1
ATOM 596 N N . ALA A 1 83 ? 9.764 -1.436 -13.516 1.00 93.06 83 ALA A N 1
ATOM 597 C CA . ALA A 1 83 ? 9.638 -2.724 -12.841 1.00 93.06 83 ALA A CA 1
ATOM 598 C C . ALA A 1 83 ? 8.759 -3.730 -13.598 1.00 93.06 83 ALA A C 1
ATOM 600 O O . ALA A 1 83 ? 9.085 -4.917 -13.644 1.00 93.06 83 ALA A O 1
ATOM 601 N N . ASN A 1 84 ? 7.634 -3.289 -14.169 1.00 94.94 84 ASN A N 1
ATOM 602 C CA . ASN A 1 84 ? 6.676 -4.161 -14.857 1.00 94.94 84 ASN A CA 1
ATOM 603 C C . ASN A 1 84 ? 5.705 -3.376 -15.767 1.00 94.94 84 ASN A C 1
ATOM 605 O O . ASN A 1 84 ? 5.615 -2.155 -15.643 1.00 94.94 84 ASN A O 1
ATOM 609 N N . PRO A 1 85 ? 4.954 -4.051 -16.668 1.00 94.94 85 PRO A N 1
ATOM 610 C CA . PRO A 1 85 ? 4.001 -3.393 -17.572 1.00 94.94 85 PRO A CA 1
ATOM 611 C C . PRO A 1 85 ? 2.908 -2.564 -16.882 1.00 94.94 85 PRO A C 1
ATOM 613 O O . PRO A 1 85 ? 2.416 -1.605 -17.471 1.00 94.94 85 PRO A O 1
ATOM 616 N N . GLY A 1 86 ? 2.525 -2.929 -15.656 1.00 92.44 86 GLY A N 1
ATOM 617 C CA . GLY A 1 86 ? 1.571 -2.192 -14.824 1.00 92.44 86 GLY A CA 1
ATOM 618 C C . GLY A 1 86 ? 2.155 -0.920 -14.209 1.00 92.44 86 GLY A C 1
ATOM 619 O O . GLY A 1 86 ? 1.407 -0.068 -13.740 1.00 92.44 86 GLY A O 1
ATOM 620 N N . GLY A 1 87 ? 3.480 -0.765 -14.236 1.00 94.00 87 GLY A N 1
ATOM 621 C CA . GLY A 1 87 ? 4.188 0.418 -13.768 1.00 94.00 87 GLY A CA 1
ATOM 622 C C . GLY A 1 87 ? 4.077 0.658 -12.266 1.00 94.00 87 GLY A C 1
ATOM 623 O O . GLY A 1 87 ? 4.044 1.815 -11.843 1.00 94.00 87 GLY A O 1
ATOM 624 N N . LEU A 1 88 ? 3.979 -0.407 -11.466 1.00 93.88 88 LEU A N 1
ATOM 625 C CA . LEU A 1 88 ? 3.762 -0.328 -10.021 1.00 93.88 88 LEU A CA 1
ATOM 626 C C . LEU A 1 88 ? 4.644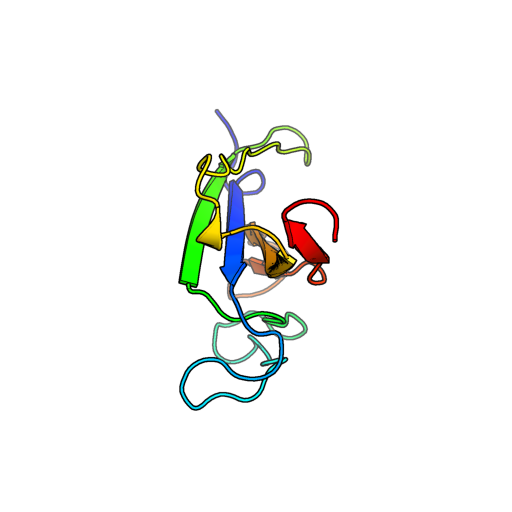 -1.312 -9.258 1.00 93.88 88 LEU A C 1
ATOM 628 O O . LEU A 1 88 ? 4.805 -2.452 -9.679 1.00 93.88 88 LEU A O 1
ATOM 632 N N . THR A 1 89 ? 5.137 -0.915 -8.090 1.00 95.44 89 THR A N 1
ATOM 633 C CA . THR A 1 89 ? 5.721 -1.828 -7.098 1.00 95.44 89 THR A CA 1
ATOM 634 C C . THR A 1 89 ? 5.002 -1.689 -5.765 1.00 95.44 89 THR A C 1
ATOM 636 O O . THR A 1 89 ? 4.574 -0.600 -5.384 1.00 95.44 89 THR A O 1
ATOM 639 N N . SER A 1 90 ? 4.832 -2.798 -5.051 1.00 96.44 90 SER A N 1
ATOM 640 C CA . SER A 1 90 ? 4.152 -2.829 -3.755 1.00 96.44 90 SER A CA 1
ATOM 641 C C . SER A 1 90 ? 5.145 -2.996 -2.607 1.00 96.44 90 SER A C 1
ATOM 643 O O . SER A 1 90 ? 6.045 -3.832 -2.682 1.00 96.44 90 SER A O 1
ATOM 645 N N . SER A 1 91 ? 4.956 -2.252 -1.516 1.00 96.38 91 SER A N 1
ATOM 646 C CA . SER A 1 91 ? 5.615 -2.546 -0.238 1.00 96.38 91 SER A CA 1
ATOM 647 C C . SER A 1 91 ? 4.954 -3.738 0.461 1.00 96.38 91 SER A C 1
ATOM 649 O O . SER A 1 91 ? 3.886 -4.181 0.056 1.00 96.38 91 SER A O 1
ATOM 651 N N . ASN A 1 92 ? 5.525 -4.206 1.568 1.00 96.38 92 ASN A N 1
ATOM 652 C CA . ASN A 1 92 ? 4.765 -4.965 2.563 1.00 96.38 92 ASN A CA 1
ATOM 653 C C . ASN A 1 92 ? 3.745 -4.059 3.282 1.00 96.38 92 ASN A C 1
ATOM 655 O O . ASN A 1 92 ? 3.910 -2.832 3.308 1.00 96.38 92 ASN A O 1
ATOM 659 N N . ALA A 1 93 ? 2.719 -4.648 3.893 1.00 96.31 93 ALA A N 1
ATOM 660 C CA . ALA A 1 93 ? 1.785 -3.927 4.752 1.00 96.31 93 ALA A CA 1
ATOM 661 C C . ALA A 1 93 ? 2.314 -3.759 6.187 1.00 96.31 93 ALA A C 1
ATOM 663 O O . ALA A 1 93 ? 2.981 -4.626 6.758 1.00 96.31 93 ALA A O 1
ATOM 664 N N . LEU A 1 94 ? 1.959 -2.633 6.802 1.00 96.81 94 LEU A N 1
ATOM 665 C CA . LEU A 1 94 ? 2.132 -2.359 8.223 1.00 96.81 94 LEU A CA 1
ATOM 666 C C . LEU A 1 94 ? 0.797 -2.521 8.942 1.00 96.81 94 LEU A C 1
ATOM 668 O O . LEU A 1 94 ? -0.202 -1.951 8.516 1.00 96.81 94 LEU A O 1
ATOM 672 N N . ARG A 1 95 ? 0.802 -3.219 10.080 1.00 96.94 95 ARG A N 1
ATOM 673 C CA . ARG A 1 95 ? -0.325 -3.259 11.019 1.00 96.94 95 ARG A CA 1
ATOM 674 C C . ARG A 1 95 ? -0.121 -2.214 12.106 1.00 96.94 95 ARG A C 1
ATOM 676 O O . ARG A 1 95 ? 0.827 -2.291 12.887 1.00 96.94 95 ARG A O 1
ATOM 683 N N . LEU A 1 96 ? -1.027 -1.254 12.162 1.00 94.44 96 LEU A N 1
ATOM 684 C CA . LEU A 1 96 ? -1.029 -0.140 13.097 1.00 94.44 96 LEU A CA 1
ATOM 685 C C . LEU A 1 96 ? -2.193 -0.299 14.073 1.00 94.44 96 LEU A C 1
ATOM 687 O O . LEU A 1 96 ? -3.250 -0.802 13.707 1.00 94.44 96 LEU A O 1
ATOM 691 N N . ARG A 1 97 ? -2.016 0.163 15.312 1.00 94.25 97 ARG A N 1
ATOM 692 C CA . ARG A 1 97 ? -3.100 0.287 16.292 1.00 94.25 97 ARG A CA 1
ATOM 693 C C . ARG A 1 97 ? -3.175 1.721 16.782 1.00 94.25 97 ARG A C 1
ATOM 695 O O . ARG A 1 97 ? -2.169 2.266 17.235 1.00 94.25 97 ARG A O 1
ATOM 702 N N . ILE A 1 98 ? -4.361 2.314 16.718 1.00 93.38 98 ILE A N 1
ATOM 703 C CA . ILE A 1 98 ? -4.576 3.693 17.155 1.00 93.38 98 ILE A CA 1
ATOM 704 C C . ILE A 1 98 ? -4.693 3.735 18.686 1.00 93.38 98 ILE A C 1
ATOM 706 O O . ILE A 1 98 ? -5.587 3.132 19.276 1.00 93.38 98 ILE A O 1
ATOM 710 N N . GLY A 1 99 ? -3.795 4.473 19.342 1.00 87.50 99 GLY A N 1
ATOM 711 C CA . GLY A 1 99 ? -3.789 4.657 20.798 1.00 87.50 99 GLY A CA 1
ATOM 712 C C . GLY A 1 99 ? -3.368 3.422 21.614 1.00 87.50 99 GLY A C 1
ATOM 713 O O . GLY A 1 99 ? -3.018 2.364 21.084 1.00 87.50 99 GLY A O 1
ATOM 714 N N . SER A 1 100 ? -3.383 3.566 22.944 1.00 76.69 100 SER A N 1
ATOM 715 C CA . SER A 1 100 ? -3.097 2.491 23.903 1.00 76.69 100 SER A CA 1
ATOM 716 C C . SER A 1 100 ? -4.372 1.937 24.546 1.00 76.69 100 SER A C 1
ATOM 718 O O . SER A 1 100 ? -5.391 2.628 24.652 1.00 76.69 100 SER A O 1
ATOM 720 N N . ARG A 1 101 ? -4.307 0.671 24.970 1.00 58.00 101 ARG A N 1
ATOM 721 C CA . ARG A 1 101 ? -5.378 -0.027 25.694 1.00 58.00 101 ARG A CA 1
ATOM 722 C C . ARG A 1 101 ? -5.577 0.556 27.089 1.00 58.00 101 ARG A C 1
ATOM 724 O O . ARG A 1 101 ? -4.565 0.988 27.677 1.00 58.00 101 ARG A O 1
#

Secondary structure (DSSP, 8-state):
---GGGEEEEEEES-SSEETTEESSEEGGGGT-TT-EE-S--SEEEEEEEETTEE---------GGGTT-EEEEEEEEE-TTT-TT-EEEPPPEEEE-S--